Protein AF-A0A1E5V916-F1 (afdb_monomer)

Solvent-accessible surface area (backbone atoms only — not comparable to full-atom values): 6277 Å² total; per-residue (Å²): 130,55,70,68,58,47,47,66,73,62,49,81,87,41,56,75,78,78,46,60,69,70,61,51,52,63,43,66,80,46,54,74,66,59,38,51,52,49,51,50,51,54,50,53,53,49,52,52,51,50,36,64,63,42,90,53,72,90,70,29,67,53,72,66,57,52,49,52,54,50,50,54,52,48,42,52,75,70,33,78,51,50,55,58,54,31,57,76,68,73,50,81,92,71,88,80,72,83,83,75,77,134

Radius of gyration: 16.6 Å; Cα contacts (8 Å, |Δi|>4): 44; chains: 1; bounding box: 35×45×43 Å

Mean predicted aligned error: 10.79 Å

Secondary structure (DSSP, 8-state):
--HHHHHHHH-SS-GGGTS-HHHHHHHHTS-HHHHHHHHHHHHHHHHHHHHHT-SSGGGSPPHHHHHHHHHHHHHHHHTTTHHHHHHHTT----SSSS----

Foldseek 3Di:
DDPLVVCVVQPPLPLVSPDDVVVVVVLVPDDPVLVVLVSVLSVLVVVLVSLCPDPDPVSRDDPVVSVVSVVVSCCSNVPPVVVVVCVVVVHDDDPPPPPDDD

Organism: NCBI:txid888268

pLDDT: mean 77.46, std 18.29, range [40.03, 98.19]

Sequence (102 aa):
LSLHKWVKLHYHGRADAVVDPALVRMVQDQTPEVRRMWDVAIGELLELGILCTQEQASTRPTMMDAADDLDRLKRYIGGDTTATFASSLGFSSTILEDISID

Structure (mmCIF, N/CA/C/O backbone):
data_AF-A0A1E5V916-F1
#
_entry.id   AF-A0A1E5V916-F1
#
loop_
_atom_site.group_PDB
_atom_site.id
_atom_site.type_symbol
_atom_site.label_atom_id
_atom_site.label_alt_id
_atom_site.label_comp_id
_atom_site.label_asym_id
_atom_site.label_entity_id
_atom_site.label_seq_id
_atom_site.pdbx_PDB_ins_code
_atom_site.Cartn_x
_atom_site.Cartn_y
_atom_site.Cartn_z
_atom_site.occupancy
_atom_site.B_iso_or_equiv
_atom_site.auth_seq_id
_atom_site.auth_comp_id
_atom_site.auth_asym_id
_atom_site.auth_atom_id
_atom_site.pdbx_PDB_model_num
ATOM 1 N N . LEU A 1 1 ? -2.533 16.177 -15.033 1.00 75.25 1 LEU A N 1
ATOM 2 C CA . LEU A 1 1 ? -2.001 15.998 -13.660 1.00 75.25 1 LEU A CA 1
ATOM 3 C C . LEU A 1 1 ? -1.314 14.631 -13.620 1.00 75.25 1 LEU A C 1
ATOM 5 O O . LEU A 1 1 ? -1.893 13.718 -14.191 1.00 75.25 1 LEU A O 1
ATOM 9 N N . SER A 1 2 ? -0.105 14.479 -13.060 1.00 86.50 2 SER A N 1
ATOM 10 C CA . SER A 1 2 ? 0.496 13.138 -12.890 1.00 86.50 2 SER A CA 1
ATOM 11 C C . SER A 1 2 ? -0.153 12.412 -11.711 1.00 86.50 2 SER A C 1
ATOM 13 O O . SER A 1 2 ? -0.697 13.079 -10.828 1.00 86.50 2 SER A O 1
ATOM 15 N N . LEU A 1 3 ? -0.072 11.077 -11.676 1.00 84.31 3 LEU A N 1
ATOM 16 C CA . LEU A 1 3 ? -0.589 10.263 -10.568 1.00 84.31 3 LEU A CA 1
ATOM 17 C C . LEU A 1 3 ? -0.081 10.789 -9.218 1.00 84.31 3 LEU A C 1
ATOM 19 O O . LEU A 1 3 ? -0.874 11.138 -8.354 1.00 84.31 3 LEU A O 1
ATOM 23 N N . HIS A 1 4 ? 1.232 10.976 -9.080 1.00 85.50 4 HIS A N 1
ATOM 24 C CA . HIS A 1 4 ? 1.883 11.466 -7.860 1.00 85.50 4 HIS A CA 1
ATOM 25 C C . HIS A 1 4 ? 1.362 12.833 -7.420 1.00 85.50 4 HIS A C 1
ATOM 27 O O . HIS A 1 4 ? 1.166 13.069 -6.231 1.00 85.50 4 HIS A O 1
ATOM 33 N N . LYS A 1 5 ? 1.131 13.747 -8.373 1.00 85.31 5 LYS A N 1
ATOM 34 C CA . LYS A 1 5 ? 0.574 15.075 -8.078 1.00 85.31 5 LYS A CA 1
ATOM 35 C C . LYS A 1 5 ? -0.897 14.992 -7.684 1.00 85.31 5 LYS A C 1
ATOM 37 O O . LYS A 1 5 ? -1.300 15.718 -6.786 1.00 85.31 5 LYS A O 1
ATOM 42 N N . TRP A 1 6 ? -1.676 14.125 -8.333 1.00 86.06 6 TRP A N 1
ATOM 43 C CA . TRP A 1 6 ? -3.074 13.893 -7.972 1.00 86.06 6 TRP A CA 1
ATOM 44 C C . TRP A 1 6 ? -3.166 13.333 -6.554 1.00 86.06 6 TRP A C 1
ATOM 46 O O . TRP A 1 6 ? -3.836 13.924 -5.715 1.00 86.06 6 TRP A O 1
ATOM 56 N N . VAL A 1 7 ? -2.412 12.274 -6.245 1.00 82.69 7 VAL A N 1
ATOM 57 C CA . VAL A 1 7 ? -2.449 11.660 -4.915 1.00 82.69 7 VAL A CA 1
ATOM 58 C C . VAL A 1 7 ? -2.007 12.665 -3.853 1.00 82.69 7 VAL A C 1
ATOM 60 O O . VAL A 1 7 ? -2.748 12.877 -2.911 1.00 82.69 7 VAL A O 1
ATOM 63 N N . LYS A 1 8 ? -0.903 13.401 -4.030 1.00 79.44 8 LYS A N 1
ATOM 64 C CA . LYS A 1 8 ? -0.477 14.421 -3.045 1.00 79.44 8 LYS A CA 1
ATOM 65 C C . LYS A 1 8 ? -1.483 15.560 -2.830 1.00 79.44 8 LYS A C 1
ATOM 67 O O . LYS A 1 8 ? -1.504 16.142 -1.753 1.00 79.44 8 LYS A O 1
ATOM 72 N N . LEU A 1 9 ? -2.267 15.913 -3.850 1.00 81.56 9 LEU A N 1
ATOM 73 C CA . LEU A 1 9 ? -3.251 16.998 -3.775 1.00 81.56 9 LEU A CA 1
ATOM 74 C C . LEU A 1 9 ? -4.586 16.540 -3.168 1.00 81.56 9 LEU A C 1
ATOM 76 O O . LEU A 1 9 ? -5.291 17.333 -2.552 1.00 81.56 9 LEU A O 1
ATOM 80 N N . HIS A 1 10 ? -4.956 15.277 -3.378 1.00 76.19 10 HIS A N 1
ATOM 81 C CA . HIS A 1 10 ? -6.254 14.738 -2.969 1.00 76.19 10 HIS A CA 1
ATOM 82 C C . HIS A 1 10 ? -6.178 13.886 -1.696 1.00 76.19 10 HIS A C 1
ATOM 84 O O . HIS A 1 10 ? -7.151 13.822 -0.941 1.00 76.19 10 HIS A O 1
ATOM 90 N N . TYR A 1 11 ? -5.018 13.296 -1.418 1.00 73.19 11 TYR A N 1
ATOM 91 C CA . TYR A 1 11 ? -4.735 12.513 -0.226 1.00 73.19 11 TYR A CA 1
ATOM 92 C C . TYR A 1 11 ? -4.094 13.393 0.858 1.00 73.19 11 TYR A C 1
ATOM 94 O O . TYR A 1 11 ? -2.877 13.512 0.966 1.00 73.19 11 TYR A O 1
ATOM 102 N N . HIS A 1 12 ? -4.938 14.014 1.683 1.00 71.62 12 HIS A N 1
ATOM 103 C CA . HIS A 1 12 ? -4.545 14.727 2.909 1.00 71.62 12 HIS A CA 1
ATOM 104 C C . HIS A 1 12 ? -4.868 13.892 4.160 1.00 71.62 12 HIS A C 1
ATOM 106 O O . HIS A 1 12 ? -5.497 14.385 5.092 1.00 71.62 12 HIS A O 1
ATOM 112 N N . GLY A 1 13 ? -4.532 12.597 4.144 1.00 67.19 13 GLY A N 1
ATOM 113 C CA . GLY A 1 13 ? -4.962 11.659 5.193 1.00 67.19 13 GLY A CA 1
ATOM 114 C C . GLY A 1 13 ? -6.455 11.315 5.129 1.00 67.19 13 GLY A C 1
ATOM 115 O O . GLY A 1 13 ? -7.039 10.878 6.112 1.00 67.19 13 GLY A O 1
ATOM 116 N N . ARG A 1 14 ? -7.080 11.542 3.969 1.00 71.31 14 ARG A N 1
ATOM 117 C CA . ARG A 1 14 ? -8.478 11.212 3.684 1.00 71.31 14 ARG A CA 1
ATOM 118 C C . ARG A 1 14 ? -8.554 9.933 2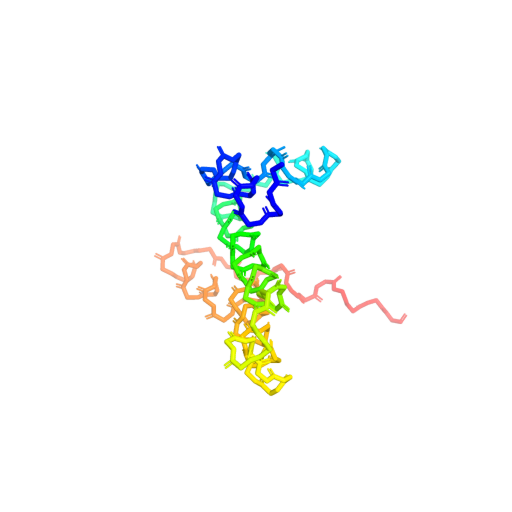.868 1.00 71.31 14 ARG A C 1
ATOM 120 O O . ARG A 1 14 ? -8.635 9.977 1.640 1.00 71.31 14 ARG A O 1
ATOM 127 N N . ALA A 1 15 ? -8.471 8.797 3.554 1.00 68.94 15 ALA A N 1
ATOM 128 C CA . ALA A 1 15 ? -8.625 7.481 2.943 1.00 68.94 15 ALA A CA 1
ATOM 129 C C . ALA A 1 15 ? -9.970 7.339 2.203 1.00 68.94 15 ALA A C 1
ATOM 131 O O . ALA A 1 15 ? -10.038 6.733 1.136 1.00 68.94 15 ALA A O 1
ATOM 132 N N . ASP A 1 16 ? -11.018 7.996 2.698 1.00 71.19 16 ASP A N 1
ATOM 133 C CA . ASP A 1 16 ? -12.355 8.054 2.103 1.00 71.19 16 ASP A CA 1
ATOM 134 C C . ASP A 1 16 ? -12.393 8.650 0.687 1.00 71.19 16 ASP A C 1
ATOM 136 O O . ASP A 1 16 ? -13.308 8.356 -0.078 1.00 71.19 16 ASP A O 1
ATOM 140 N N . ALA A 1 17 ? -11.401 9.463 0.310 1.00 75.38 17 ALA A N 1
ATOM 141 C CA . ALA A 1 17 ? -11.328 10.058 -1.023 1.00 75.38 17 ALA A CA 1
ATOM 142 C C . ALA A 1 17 ? -10.808 9.090 -2.102 1.00 75.38 17 ALA A C 1
ATOM 144 O O . ALA A 1 17 ? -10.929 9.385 -3.292 1.00 75.38 17 ALA A O 1
ATOM 145 N N . VAL A 1 18 ? -10.184 7.978 -1.699 1.00 75.75 18 VAL A N 1
ATOM 146 C CA . VAL A 1 18 ? -9.450 7.068 -2.600 1.00 75.75 18 VAL A CA 1
ATOM 147 C C . VAL A 1 18 ? -9.821 5.595 -2.423 1.00 75.75 18 VAL A C 1
ATOM 149 O O . VAL A 1 18 ? -9.468 4.777 -3.269 1.00 75.75 18 VAL A O 1
ATOM 152 N N . VAL A 1 19 ? -10.539 5.257 -1.353 1.00 80.06 19 VAL A N 1
ATOM 153 C CA . VAL A 1 19 ? -11.000 3.903 -1.042 1.00 80.06 19 VAL A CA 1
ATOM 154 C C . VAL A 1 19 ? -12.461 3.731 -1.443 1.00 80.06 19 VAL A C 1
ATOM 156 O O . VAL A 1 19 ? -13.256 4.669 -1.390 1.00 80.06 19 VAL A O 1
ATOM 159 N N . ASP A 1 20 ? -12.815 2.511 -1.846 1.00 84.56 20 ASP A N 1
ATOM 160 C CA . ASP A 1 20 ? -14.188 2.152 -2.191 1.00 84.56 20 ASP A CA 1
ATOM 161 C C . ASP A 1 20 ? -15.161 2.518 -1.044 1.00 84.56 20 ASP A C 1
ATOM 163 O O . ASP A 1 20 ? -14.928 2.130 0.108 1.00 84.56 20 ASP A O 1
ATOM 167 N N . PRO A 1 21 ? -16.272 3.226 -1.326 1.00 83.06 21 PRO A N 1
ATOM 168 C CA . PRO A 1 21 ? -17.260 3.589 -0.313 1.00 83.06 21 PRO A CA 1
ATOM 169 C C . PRO A 1 21 ? -17.808 2.406 0.500 1.00 83.06 21 PRO A C 1
ATOM 171 O O . PRO A 1 21 ? -18.185 2.589 1.658 1.00 83.06 21 PRO A O 1
ATOM 174 N N . ALA A 1 22 ? -17.867 1.200 -0.071 1.00 84.94 22 ALA A N 1
ATOM 175 C CA . ALA A 1 22 ? -18.271 -0.008 0.641 1.00 84.94 22 ALA A CA 1
ATOM 176 C C . ALA A 1 22 ? -17.270 -0.373 1.748 1.00 84.94 22 ALA A C 1
ATOM 178 O O . ALA A 1 22 ? -17.682 -0.670 2.868 1.00 84.94 22 ALA A O 1
ATOM 179 N N . LEU A 1 23 ? -15.967 -0.265 1.476 1.00 80.00 23 LEU A N 1
ATOM 180 C CA . LEU A 1 23 ? -14.915 -0.500 2.470 1.00 80.00 23 LEU A CA 1
ATOM 181 C C . LEU A 1 23 ? -14.927 0.578 3.559 1.00 80.00 23 LEU A C 1
ATOM 183 O O . LEU A 1 23 ? -14.796 0.262 4.740 1.00 80.00 23 LEU A O 1
ATOM 187 N N . VAL A 1 24 ? -15.167 1.840 3.184 1.00 82.56 24 VAL A N 1
ATOM 188 C CA . VAL A 1 24 ? -15.316 2.938 4.155 1.00 82.56 24 VAL A CA 1
ATOM 189 C C . VAL A 1 24 ? -16.460 2.646 5.130 1.00 82.56 24 VAL A C 1
ATOM 191 O O . VAL A 1 24 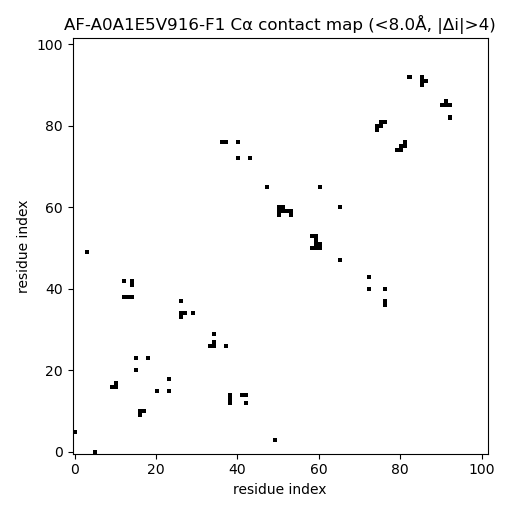? -16.293 2.816 6.336 1.00 82.56 24 VAL A O 1
ATOM 194 N N . ARG A 1 25 ? -17.604 2.153 4.636 1.00 84.31 25 ARG A N 1
ATOM 195 C CA . ARG A 1 25 ? -18.743 1.762 5.486 1.00 84.31 25 ARG A CA 1
ATOM 196 C C . ARG A 1 25 ? -18.397 0.615 6.432 1.00 84.31 25 ARG A C 1
ATOM 198 O O . ARG A 1 25 ? -18.722 0.702 7.607 1.00 84.31 25 ARG A O 1
ATOM 205 N N . MET A 1 26 ? -17.678 -0.407 5.964 1.00 79.94 26 MET A N 1
ATOM 206 C CA . MET A 1 26 ? -17.257 -1.524 6.823 1.00 79.94 26 MET A CA 1
ATOM 207 C C . MET A 1 26 ? -16.390 -1.071 8.007 1.00 79.94 26 MET A C 1
ATOM 209 O O . MET A 1 26 ? -16.480 -1.643 9.090 1.00 79.94 26 MET A O 1
ATOM 213 N N . VAL A 1 27 ? -15.565 -0.035 7.821 1.00 78.06 27 VAL A N 1
ATOM 214 C CA . VAL A 1 27 ? -14.705 0.529 8.877 1.00 78.06 27 VAL A CA 1
ATOM 215 C C . VAL A 1 27 ? -15.457 1.536 9.766 1.00 78.06 27 VAL A C 1
ATOM 217 O O . VAL A 1 27 ? -15.076 1.764 10.918 1.00 78.06 27 VAL A O 1
ATOM 220 N N . GLN A 1 28 ? -16.547 2.141 9.281 1.00 80.12 28 GLN A N 1
ATOM 221 C CA . GLN A 1 28 ? -17.387 3.031 10.095 1.00 80.12 28 GLN A CA 1
ATOM 222 C C . GLN A 1 28 ? -18.031 2.307 11.282 1.00 80.12 28 GLN A C 1
ATOM 224 O O . GLN A 1 28 ? -18.158 2.913 12.345 1.00 80.12 28 GLN A O 1
ATOM 229 N N . ASP A 1 29 ? -18.334 1.020 11.139 1.00 81.31 29 ASP A N 1
ATOM 230 C CA . ASP A 1 29 ? -18.929 0.206 12.206 1.00 81.31 29 ASP A CA 1
ATOM 231 C C . ASP A 1 29 ? -17.891 -0.328 13.218 1.00 81.31 29 ASP A C 1
ATOM 233 O O . ASP A 1 29 ? -18.250 -0.962 14.208 1.00 81.31 29 ASP A O 1
ATOM 237 N N . GLN A 1 30 ? -16.597 -0.064 12.996 1.00 84.06 30 GLN A N 1
ATOM 238 C CA . GLN A 1 30 ? -15.497 -0.504 13.861 1.00 84.06 30 GLN A CA 1
ATOM 239 C C . GLN A 1 30 ? -15.145 0.522 14.947 1.00 84.06 30 GLN A C 1
ATOM 241 O O . GLN A 1 30 ? -15.538 1.694 14.891 1.00 84.06 30 GLN A O 1
ATOM 246 N N . THR A 1 31 ? -14.340 0.093 15.927 1.00 86.12 31 THR A N 1
ATOM 247 C CA . THR A 1 31 ? -13.843 0.987 16.980 1.00 86.12 31 THR A CA 1
ATOM 248 C C . THR A 1 31 ? -12.927 2.084 16.408 1.00 86.12 31 THR A C 1
ATOM 250 O O . THR A 1 31 ? -12.308 1.899 15.350 1.00 86.12 31 THR A O 1
ATOM 253 N N . PRO A 1 32 ? -12.798 3.242 17.086 1.00 85.00 32 PRO A N 1
ATOM 254 C CA . PRO A 1 32 ? -11.912 4.324 16.650 1.00 85.00 32 PRO A CA 1
ATOM 255 C C . PRO A 1 32 ? -10.454 3.891 16.445 1.00 85.00 32 PRO A C 1
ATOM 257 O O . PRO A 1 32 ? -9.769 4.426 15.574 1.00 85.00 32 PRO A O 1
ATOM 260 N N . GLU A 1 33 ? -9.975 2.925 17.226 1.00 83.12 33 GLU A N 1
ATOM 261 C CA . GLU A 1 33 ? -8.621 2.374 17.149 1.00 83.12 33 GLU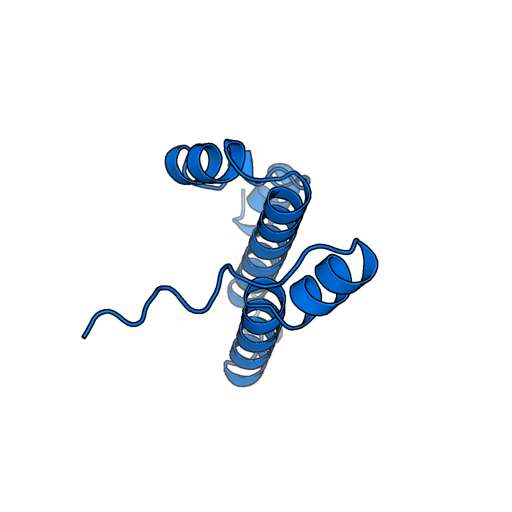 A CA 1
ATOM 262 C C . GLU A 1 33 ? -8.431 1.574 15.861 1.00 83.12 33 GLU A C 1
ATOM 264 O O . GLU A 1 33 ? -7.472 1.810 15.128 1.00 83.12 33 GLU A O 1
ATOM 269 N N . VAL A 1 34 ? -9.380 0.686 15.548 1.00 82.94 34 VAL A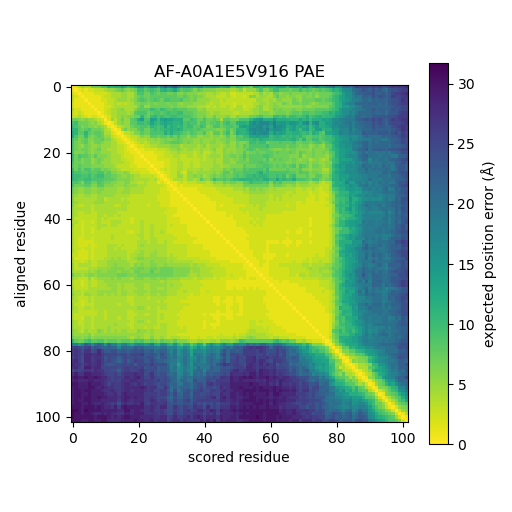 N 1
ATOM 270 C CA . VAL A 1 34 ? -9.374 -0.099 14.307 1.00 82.94 34 VAL A CA 1
ATOM 271 C C . VAL A 1 34 ? -9.468 0.826 13.097 1.00 82.94 34 VAL A C 1
ATOM 273 O O . VAL A 1 34 ? -8.733 0.648 12.129 1.00 82.94 34 VAL A O 1
ATOM 276 N N . ARG A 1 35 ? -10.301 1.871 13.161 1.00 83.56 35 ARG A N 1
ATOM 277 C CA . ARG A 1 35 ? -10.391 2.878 12.094 1.00 83.56 35 ARG A CA 1
ATOM 278 C C . ARG A 1 35 ? -9.060 3.588 11.849 1.00 83.56 35 ARG A C 1
ATOM 280 O O . ARG A 1 35 ? -8.615 3.643 10.709 1.00 83.56 35 ARG A O 1
ATOM 287 N N . ARG A 1 36 ? -8.392 4.058 12.909 1.00 83.94 36 ARG A N 1
ATOM 288 C CA . ARG A 1 36 ? -7.061 4.683 12.795 1.00 83.94 36 ARG A CA 1
ATOM 289 C C . ARG A 1 36 ? -6.020 3.723 12.226 1.00 83.94 36 ARG A C 1
ATOM 291 O O . ARG A 1 36 ? -5.188 4.144 11.432 1.00 83.94 36 ARG A O 1
ATOM 298 N N . MET A 1 37 ? -6.066 2.451 12.619 1.00 86.06 37 MET A N 1
ATOM 299 C CA . MET A 1 37 ? -5.167 1.423 12.092 1.00 86.06 37 MET A CA 1
ATOM 300 C C . MET A 1 37 ? -5.341 1.256 10.576 1.00 86.06 37 MET A C 1
ATOM 302 O O . MET A 1 37 ? -4.349 1.213 9.850 1.00 86.06 37 MET A O 1
ATOM 306 N N . TRP A 1 38 ? -6.587 1.229 10.089 1.00 85.06 38 TRP A N 1
ATOM 307 C CA . TRP A 1 38 ? -6.877 1.186 8.655 1.00 85.06 38 TRP A CA 1
ATOM 308 C C . TRP A 1 38 ? -6.446 2.459 7.924 1.00 85.06 38 TRP A C 1
ATOM 310 O O . TRP A 1 38 ? -5.848 2.348 6.857 1.00 85.06 38 TRP A O 1
ATOM 320 N N . ASP A 1 39 ? -6.674 3.646 8.494 1.00 84.75 39 ASP A N 1
ATOM 321 C CA . ASP A 1 39 ? -6.225 4.916 7.900 1.00 84.75 39 ASP A CA 1
ATOM 322 C C . ASP A 1 39 ? -4.698 4.942 7.710 1.00 84.75 39 ASP A C 1
ATOM 324 O O . ASP A 1 39 ? -4.207 5.333 6.648 1.00 84.75 39 ASP A O 1
ATOM 328 N N . VAL A 1 40 ? -3.944 4.469 8.711 1.00 86.88 40 VAL A N 1
ATOM 329 C CA . VAL A 1 40 ? -2.484 4.308 8.616 1.00 86.88 40 VAL A CA 1
ATOM 330 C C . VAL A 1 40 ? -2.131 3.312 7.515 1.00 86.88 40 VAL A C 1
ATOM 332 O O . VAL A 1 40 ? -1.344 3.639 6.633 1.00 86.88 40 VAL A O 1
ATOM 335 N N . ALA A 1 41 ? -2.750 2.129 7.508 1.00 88.69 41 ALA A N 1
ATOM 336 C CA . ALA A 1 41 ? -2.446 1.098 6.520 1.00 88.69 41 ALA A CA 1
ATOM 337 C C . ALA A 1 41 ? -2.703 1.542 5.074 1.00 88.69 41 ALA A C 1
ATOM 339 O O . ALA A 1 41 ? -1.906 1.257 4.181 1.00 88.69 41 ALA A O 1
ATOM 340 N N . ILE A 1 42 ? -3.795 2.268 4.840 1.00 87.12 42 ILE A N 1
ATOM 341 C CA . ILE A 1 42 ? -4.125 2.832 3.530 1.00 87.12 42 ILE A CA 1
ATOM 342 C C . ILE A 1 42 ? -3.074 3.871 3.118 1.00 87.12 42 ILE A C 1
ATOM 344 O O . ILE A 1 42 ? -2.652 3.881 1.962 1.00 87.12 42 ILE A O 1
ATOM 348 N N . GLY A 1 43 ? -2.608 4.702 4.054 1.00 86.88 43 GLY A N 1
ATOM 349 C CA . GLY A 1 43 ? -1.526 5.656 3.810 1.00 86.88 43 GLY A CA 1
ATOM 350 C C . GLY A 1 43 ? -0.218 4.995 3.399 1.00 86.88 43 GLY A C 1
ATOM 351 O O . GLY A 1 43 ? 0.344 5.370 2.372 1.00 86.88 43 GLY A O 1
ATOM 352 N N . GLU A 1 44 ? 0.214 3.981 4.144 1.00 90.94 44 GLU A N 1
ATOM 353 C CA . GLU A 1 44 ? 1.445 3.233 3.860 1.00 90.94 44 GLU A CA 1
ATOM 354 C C . GLU A 1 44 ? 1.378 2.542 2.484 1.00 90.94 44 GLU A C 1
ATOM 356 O O . GLU A 1 44 ? 2.314 2.630 1.688 1.00 90.94 44 GLU A O 1
ATOM 361 N N . LEU A 1 45 ? 0.239 1.926 2.135 1.00 91.56 45 LEU A N 1
ATOM 362 C CA . LEU A 1 45 ? 0.045 1.308 0.815 1.00 91.56 45 LEU A CA 1
ATOM 363 C C . LEU A 1 45 ? 0.076 2.328 -0.329 1.00 91.56 45 LEU A C 1
ATOM 365 O O . LEU A 1 45 ? 0.621 2.045 -1.400 1.00 91.56 45 LEU A O 1
ATOM 369 N N . LEU A 1 46 ? -0.506 3.512 -0.127 1.00 88.94 46 LEU A N 1
ATOM 370 C CA . LEU A 1 46 ? -0.471 4.583 -1.121 1.00 88.94 46 LEU A CA 1
ATOM 371 C C . LEU A 1 46 ? 0.946 5.123 -1.307 1.00 88.94 46 LEU A C 1
ATOM 373 O O . LEU A 1 46 ? 1.366 5.336 -2.445 1.00 88.94 46 LEU A O 1
ATOM 377 N N . GLU A 1 47 ? 1.688 5.324 -0.221 1.00 90.00 47 GLU A N 1
ATOM 378 C CA . GLU A 1 47 ? 3.071 5.790 -0.275 1.00 90.00 47 GLU A CA 1
ATOM 379 C C . GLU A 1 47 ? 3.976 4.779 -0.991 1.00 90.00 47 GLU A C 1
ATOM 381 O O . GLU A 1 47 ? 4.683 5.153 -1.934 1.00 90.00 47 GLU A O 1
ATOM 386 N N . LEU A 1 48 ? 3.8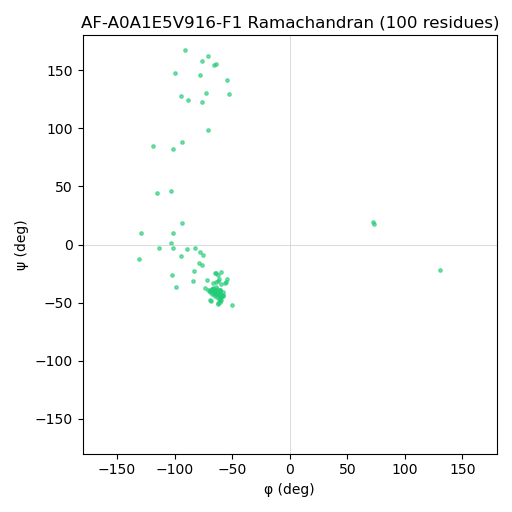55 3.488 -0.668 1.00 94.25 48 LEU A N 1
ATOM 387 C CA . LEU A 1 48 ? 4.556 2.421 -1.384 1.00 94.25 48 LEU A CA 1
ATOM 388 C C . LEU A 1 48 ? 4.172 2.385 -2.874 1.00 94.25 48 LEU A C 1
ATOM 390 O O . LEU A 1 48 ? 5.041 2.314 -3.744 1.00 94.25 48 LEU A O 1
ATOM 394 N N . GLY A 1 49 ? 2.883 2.513 -3.207 1.00 92.81 49 GLY A N 1
ATOM 395 C CA . GLY A 1 49 ? 2.418 2.588 -4.597 1.00 92.81 49 GLY A CA 1
ATOM 396 C C . GLY A 1 49 ? 2.999 3.781 -5.372 1.00 92.81 49 GLY A C 1
ATOM 397 O O . GLY A 1 49 ? 3.379 3.653 -6.541 1.00 92.81 49 GLY A O 1
ATOM 398 N N . ILE A 1 50 ? 3.131 4.942 -4.724 1.00 91.25 50 ILE A N 1
ATOM 399 C CA . ILE A 1 50 ? 3.782 6.137 -5.286 1.00 91.25 50 ILE A CA 1
ATOM 400 C C . ILE A 1 50 ? 5.269 5.872 -5.559 1.00 91.25 50 ILE A C 1
ATOM 402 O O . ILE A 1 50 ? 5.778 6.287 -6.607 1.00 91.25 50 ILE A O 1
ATOM 406 N N . LEU A 1 51 ? 5.974 5.191 -4.651 1.00 92.94 51 LEU A N 1
ATOM 407 C CA . LEU A 1 51 ? 7.379 4.808 -4.833 1.00 92.94 51 LEU A CA 1
ATOM 408 C C . LEU A 1 51 ? 7.546 3.816 -5.996 1.00 92.94 51 LEU A C 1
ATOM 410 O O . LEU A 1 51 ? 8.391 4.018 -6.868 1.00 92.94 51 LEU A O 1
ATOM 414 N N . CYS A 1 52 ? 6.679 2.809 -6.088 1.00 95.81 52 CYS A N 1
ATOM 415 C CA . CYS A 1 52 ? 6.678 1.823 -7.175 1.00 95.81 52 CYS A CA 1
ATOM 416 C C . CYS A 1 52 ? 6.416 2.435 -8.561 1.00 95.81 52 CYS A C 1
ATOM 418 O O . CYS A 1 52 ? 6.857 1.897 -9.577 1.00 95.81 52 CYS A O 1
ATOM 420 N N . THR A 1 53 ? 5.716 3.569 -8.621 1.00 94.12 53 THR A N 1
ATOM 421 C CA . THR A 1 53 ? 5.305 4.221 -9.876 1.00 94.12 53 THR A CA 1
ATOM 422 C C . THR A 1 53 ? 6.168 5.422 -10.268 1.00 94.12 53 THR A C 1
ATOM 424 O O . THR A 1 53 ? 5.814 6.142 -11.201 1.00 94.12 53 THR A O 1
ATOM 427 N N . GLN A 1 54 ? 7.301 5.662 -9.597 1.00 92.62 54 GLN A N 1
ATOM 428 C CA . GLN A 1 54 ? 8.208 6.766 -9.941 1.00 92.62 54 GLN A CA 1
ATOM 429 C C . GLN A 1 54 ? 8.630 6.732 -11.416 1.00 92.62 54 GLN A C 1
ATOM 431 O O . GLN A 1 54 ? 8.899 5.669 -11.975 1.00 92.62 54 GLN A O 1
ATOM 436 N N . GLU A 1 55 ? 8.729 7.897 -12.061 1.00 91.12 55 GLU A N 1
ATOM 437 C CA . GLU A 1 55 ? 9.134 7.975 -13.473 1.00 91.12 55 GLU A CA 1
ATOM 438 C C . GLU A 1 55 ? 10.543 7.403 -13.675 1.00 91.12 55 GLU A C 1
ATOM 440 O O . GLU A 1 55 ? 10.765 6.577 -14.562 1.00 91.12 55 GLU A O 1
ATOM 445 N N . GLN A 1 56 ? 11.470 7.767 -12.787 1.00 93.94 56 GLN A N 1
ATOM 446 C CA . GLN A 1 56 ? 12.832 7.256 -12.794 1.00 93.94 56 GLN A CA 1
ATOM 447 C C . GLN A 1 56 ? 12.875 5.830 -12.227 1.00 93.94 56 GLN A C 1
ATOM 449 O O . GLN A 1 56 ? 12.507 5.588 -11.082 1.00 93.94 56 GLN A O 1
ATOM 454 N N . ALA A 1 57 ? 13.377 4.871 -13.009 1.00 94.88 57 ALA A N 1
ATOM 455 C CA . ALA A 1 57 ? 13.429 3.470 -12.583 1.00 94.88 57 ALA A CA 1
ATOM 456 C C . ALA A 1 57 ? 14.336 3.236 -11.360 1.00 94.88 57 ALA A C 1
ATOM 458 O O . ALA A 1 57 ? 14.045 2.373 -10.543 1.00 94.88 57 ALA A O 1
ATOM 459 N N . SER A 1 58 ? 15.407 4.021 -11.211 1.00 96.44 58 SER A N 1
ATOM 460 C C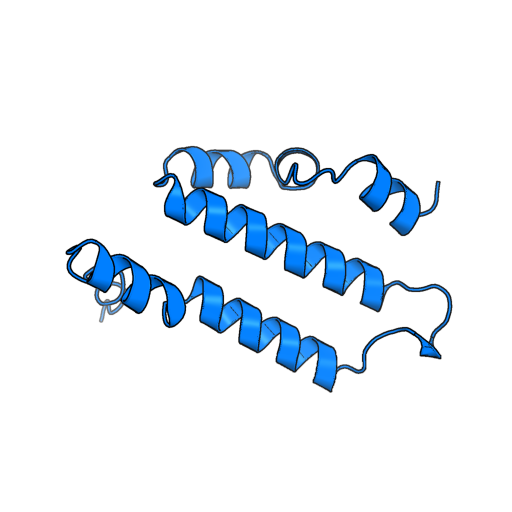A . SER A 1 58 ? 16.380 3.883 -10.118 1.00 96.44 58 SER A CA 1
ATOM 461 C C . SER A 1 58 ? 15.889 4.404 -8.765 1.00 96.44 58 SER A C 1
ATOM 463 O O . SER A 1 58 ? 16.585 4.224 -7.775 1.00 96.44 58 SER A O 1
ATOM 465 N N . THR A 1 59 ? 14.741 5.085 -8.714 1.00 94.81 59 THR A N 1
ATOM 466 C CA . THR A 1 59 ? 14.125 5.549 -7.458 1.00 94.81 59 THR A CA 1
ATOM 467 C C . THR A 1 59 ? 12.967 4.661 -7.011 1.00 94.81 59 THR A C 1
ATOM 469 O O . THR A 1 59 ? 12.377 4.915 -5.963 1.00 94.81 59 THR A O 1
ATOM 472 N N . ARG A 1 60 ? 12.621 3.639 -7.803 1.00 97.31 60 ARG A N 1
ATOM 473 C CA . ARG A 1 60 ? 11.635 2.627 -7.425 1.00 97.31 60 ARG A CA 1
ATOM 474 C C . ARG A 1 60 ? 12.281 1.632 -6.455 1.00 97.31 60 ARG A C 1
ATOM 476 O O . ARG A 1 60 ? 13.466 1.335 -6.623 1.00 97.31 60 ARG A O 1
ATOM 483 N N . PRO A 1 61 ? 11.527 1.098 -5.482 1.00 97.50 61 PRO A N 1
ATOM 484 C CA . PRO A 1 61 ? 12.030 0.064 -4.590 1.00 97.50 61 PRO A CA 1
ATOM 485 C C . PRO A 1 61 ? 12.321 -1.218 -5.371 1.00 97.50 61 PRO A C 1
ATOM 487 O O . PRO A 1 61 ? 11.716 -1.487 -6.417 1.00 97.50 61 PRO A O 1
ATOM 490 N N . THR A 1 62 ? 13.231 -2.038 -4.850 1.00 98.00 62 THR A N 1
ATOM 491 C CA . THR A 1 62 ? 13.338 -3.415 -5.328 1.00 98.00 62 THR A CA 1
ATOM 492 C C . THR A 1 62 ? 12.121 -4.213 -4.859 1.00 98.00 62 THR A C 1
ATOM 494 O O . THR A 1 62 ? 11.419 -3.828 -3.924 1.00 98.00 62 THR A O 1
ATOM 497 N N . MET A 1 63 ? 11.862 -5.364 -5.483 1.00 97.88 63 MET A N 1
ATOM 498 C CA . MET A 1 63 ? 10.792 -6.243 -5.002 1.00 97.88 63 MET A CA 1
ATOM 499 C C . MET A 1 63 ? 11.088 -6.799 -3.599 1.00 97.88 63 MET A C 1
ATOM 501 O O . MET A 1 63 ? 10.163 -7.138 -2.876 1.00 97.88 63 MET A O 1
ATOM 505 N N . MET A 1 64 ? 12.357 -6.879 -3.189 1.00 98.19 64 MET A N 1
ATOM 506 C CA . MET A 1 64 ? 12.679 -7.275 -1.817 1.00 98.19 64 MET A CA 1
ATOM 507 C C . MET A 1 64 ? 12.239 -6.187 -0.832 1.00 98.19 64 MET A C 1
ATOM 509 O O . MET A 1 64 ? 11.487 -6.484 0.087 1.00 98.19 64 MET A O 1
ATOM 513 N N . ASP A 1 65 ? 12.593 -4.927 -1.105 1.00 97.50 65 ASP A N 1
ATOM 514 C CA . ASP A 1 65 ? 12.212 -3.790 -0.253 1.00 97.50 65 ASP A CA 1
ATOM 515 C C . ASP A 1 65 ? 10.684 -3.658 -0.150 1.00 97.50 65 ASP A C 1
ATOM 517 O O . ASP A 1 65 ? 10.131 -3.525 0.937 1.00 97.50 65 ASP A O 1
ATOM 521 N N . ALA A 1 66 ? 9.975 -3.769 -1.280 1.00 97.62 66 ALA A N 1
ATOM 522 C CA . ALA A 1 66 ? 8.517 -3.685 -1.283 1.00 97.62 66 ALA A CA 1
ATOM 523 C C . ALA A 1 66 ? 7.849 -4.870 -0.558 1.00 97.62 66 ALA A C 1
ATOM 525 O O . ALA A 1 66 ? 6.794 -4.695 0.048 1.00 97.62 66 ALA A O 1
ATOM 526 N N . ALA A 1 67 ? 8.434 -6.073 -0.606 1.00 97.44 67 ALA A N 1
ATOM 527 C CA . ALA A 1 67 ? 7.928 -7.219 0.149 1.00 97.44 67 ALA A CA 1
ATOM 528 C C . ALA A 1 67 ? 8.141 -7.042 1.658 1.00 97.44 67 ALA A C 1
ATOM 530 O O . ALA A 1 67 ? 7.230 -7.342 2.429 1.00 97.44 67 ALA A O 1
ATOM 531 N N . ASP A 1 68 ? 9.300 -6.524 2.064 1.00 96.69 68 ASP A N 1
ATOM 532 C CA . ASP A 1 68 ? 9.614 -6.249 3.467 1.00 96.69 68 ASP A CA 1
ATOM 533 C C . ASP A 1 68 ? 8.686 -5.166 4.048 1.00 96.69 68 ASP A C 1
ATOM 535 O O . ASP A 1 68 ? 8.146 -5.340 5.146 1.00 96.69 68 ASP A O 1
ATOM 539 N N . ASP A 1 69 ? 8.413 -4.095 3.293 1.00 96.12 69 ASP A N 1
ATOM 540 C CA . ASP A 1 69 ? 7.456 -3.050 3.687 1.00 96.12 69 ASP A CA 1
ATOM 541 C C . ASP A 1 69 ? 6.035 -3.616 3.854 1.00 96.12 69 ASP A C 1
ATOM 543 O O . ASP A 1 69 ? 5.349 -3.335 4.845 1.00 96.12 69 ASP A O 1
ATOM 547 N N . LEU A 1 70 ? 5.598 -4.473 2.924 1.00 96.06 70 LEU A N 1
ATOM 548 C CA . LEU A 1 70 ? 4.300 -5.147 3.006 1.00 96.06 70 LEU A CA 1
ATOM 549 C C . LEU A 1 70 ? 4.223 -6.134 4.178 1.00 96.06 70 LEU A C 1
ATOM 551 O O . LEU A 1 70 ? 3.178 -6.215 4.824 1.00 96.06 70 LEU A O 1
ATOM 555 N N . ASP A 1 71 ? 5.296 -6.870 4.485 1.00 94.88 71 ASP A N 1
ATOM 556 C CA . ASP A 1 71 ? 5.336 -7.780 5.636 1.00 94.88 71 ASP A CA 1
ATOM 557 C C . ASP A 1 71 ? 5.258 -7.007 6.957 1.00 94.88 71 ASP A C 1
ATOM 559 O O . ASP A 1 71 ? 4.481 -7.361 7.849 1.00 94.88 71 ASP A O 1
ATOM 563 N N . ARG A 1 72 ? 5.982 -5.888 7.066 1.00 93.94 72 ARG A N 1
ATOM 564 C CA . ARG A 1 72 ? 5.898 -4.996 8.227 1.00 93.94 72 ARG A CA 1
ATOM 565 C C . ARG A 1 72 ? 4.483 -4.454 8.413 1.00 93.94 72 ARG A C 1
ATOM 567 O O . ARG A 1 72 ? 3.968 -4.467 9.535 1.00 93.94 72 ARG A O 1
ATOM 574 N N . LEU A 1 73 ? 3.836 -4.026 7.329 1.00 93.44 73 LEU A N 1
ATOM 575 C CA . LEU A 1 73 ? 2.460 -3.543 7.385 1.00 93.44 73 LEU A CA 1
ATOM 576 C C . LEU A 1 73 ? 1.473 -4.660 7.756 1.00 93.44 73 LEU A C 1
ATOM 578 O O . LEU A 1 73 ? 0.582 -4.457 8.581 1.00 93.44 73 LEU A O 1
ATOM 582 N N . LYS A 1 74 ? 1.659 -5.864 7.207 1.00 92.25 74 LYS A N 1
ATOM 583 C CA . LYS A 1 74 ? 0.856 -7.045 7.544 1.00 92.25 74 LYS A CA 1
ATOM 584 C C . LYS A 1 74 ? 0.925 -7.361 9.039 1.00 92.25 74 LYS A C 1
ATOM 586 O O . LYS A 1 74 ? -0.116 -7.609 9.641 1.00 92.25 74 LYS A O 1
ATOM 591 N N . ARG A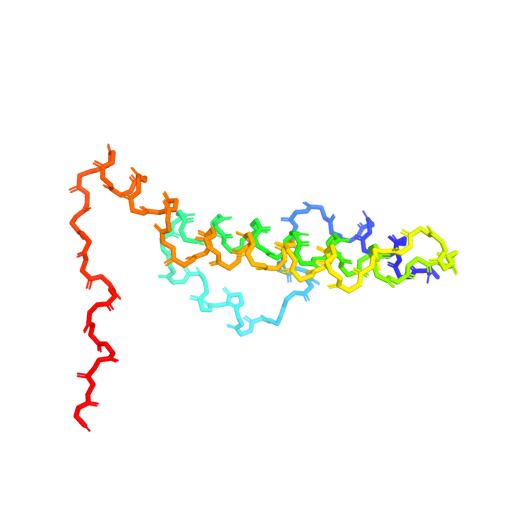 1 75 ? 2.114 -7.323 9.651 1.00 89.94 75 ARG A N 1
ATOM 592 C CA . ARG A 1 75 ? 2.285 -7.549 11.101 1.00 89.94 75 ARG A CA 1
ATOM 593 C C . ARG A 1 75 ? 1.643 -6.451 11.947 1.00 89.94 75 ARG A C 1
ATOM 595 O O . ARG A 1 75 ? 1.056 -6.746 12.986 1.00 89.94 75 ARG A O 1
ATOM 602 N N . TYR A 1 76 ? 1.716 -5.198 11.493 1.00 87.62 76 TYR A N 1
ATOM 603 C CA . TYR A 1 76 ? 1.053 -4.071 12.153 1.00 87.62 76 TYR A CA 1
ATOM 604 C C . TYR A 1 76 ? -0.471 -4.261 12.214 1.00 87.62 76 TYR A C 1
ATOM 606 O O . TYR A 1 76 ? -1.055 -4.131 13.288 1.00 87.62 76 TYR A O 1
ATOM 614 N N . ILE A 1 77 ? -1.094 -4.636 11.089 1.00 87.19 77 ILE A N 1
ATOM 615 C CA . ILE A 1 77 ? -2.541 -4.906 11.004 1.00 87.19 77 ILE A CA 1
ATOM 616 C C . ILE A 1 77 ? -2.911 -6.188 11.768 1.00 87.19 77 ILE A C 1
ATOM 618 O O . ILE A 1 77 ? -3.953 -6.254 12.416 1.00 87.19 77 ILE A O 1
ATOM 622 N N . GLY A 1 78 ? -2.063 -7.215 11.675 1.00 81.38 78 GLY A N 1
ATOM 623 C CA . GLY A 1 78 ? -2.354 -8.583 12.097 1.00 81.38 78 GLY A CA 1
ATOM 624 C C . GLY A 1 78 ? -2.282 -8.875 13.594 1.00 81.38 78 GLY A C 1
ATOM 625 O O . GLY A 1 78 ? -2.647 -9.982 13.973 1.00 81.38 78 GLY A O 1
ATOM 626 N N . GLY A 1 79 ? -1.848 -7.946 14.451 1.00 65.00 79 GLY A N 1
ATOM 627 C CA . GLY A 1 79 ? -1.934 -8.182 15.899 1.00 65.00 79 GLY A CA 1
ATOM 628 C C . GLY A 1 79 ? -0.685 -7.937 16.725 1.00 65.00 79 GLY A C 1
ATOM 629 O O . GLY A 1 79 ? -0.825 -7.689 17.918 1.00 65.00 79 GLY A O 1
ATOM 630 N N . ASP A 1 80 ? 0.523 -7.948 16.155 1.00 54.50 80 ASP A N 1
ATOM 631 C CA . ASP A 1 80 ? 1.743 -7.859 16.983 1.00 54.50 80 ASP A CA 1
ATOM 632 C C . ASP A 1 80 ? 1.832 -6.508 17.728 1.00 54.50 80 ASP A C 1
ATOM 634 O O . ASP A 1 80 ? 2.415 -6.395 18.808 1.00 54.50 80 ASP A O 1
ATOM 638 N N . THR A 1 81 ? 1.173 -5.474 17.194 1.00 51.34 81 THR A N 1
ATOM 639 C CA . THR A 1 81 ? 1.085 -4.137 17.809 1.00 51.34 81 THR A CA 1
ATOM 640 C C . THR A 1 81 ? -0.239 -3.923 18.563 1.00 51.34 81 THR A C 1
ATOM 642 O O . THR A 1 81 ? -0.251 -3.328 19.642 1.00 51.34 81 THR A O 1
ATOM 645 N N . THR A 1 82 ? -1.357 -4.453 18.060 1.00 48.47 82 THR A N 1
ATOM 646 C CA . THR A 1 82 ? -2.689 -4.360 18.687 1.00 48.47 82 THR A CA 1
ATOM 647 C C . THR A 1 82 ? -2.824 -5.225 19.938 1.00 48.47 82 THR A C 1
ATOM 649 O O . THR A 1 82 ? -3.497 -4.795 20.867 1.00 48.47 82 THR A O 1
ATOM 652 N N . ALA A 1 83 ? -2.133 -6.363 20.048 1.00 47.03 83 ALA A N 1
ATOM 653 C CA . ALA A 1 83 ? -2.067 -7.146 21.286 1.00 47.03 83 ALA A CA 1
ATOM 654 C C . ALA A 1 83 ? -1.385 -6.359 22.418 1.00 47.03 83 ALA A C 1
ATOM 656 O O . ALA A 1 83 ? -1.845 -6.389 23.559 1.00 47.03 83 ALA A O 1
ATOM 657 N N . THR A 1 84 ? -0.344 -5.582 22.102 1.00 47.97 84 THR A N 1
ATOM 658 C CA . THR A 1 84 ? 0.350 -4.710 23.066 1.00 47.97 84 THR A CA 1
ATOM 659 C C . THR A 1 84 ? -0.530 -3.528 23.502 1.00 47.97 84 THR A C 1
ATOM 661 O O . THR A 1 84 ? -0.576 -3.197 24.687 1.00 47.97 84 THR A O 1
ATOM 664 N N . PHE A 1 85 ? -1.283 -2.921 22.576 1.00 49.00 85 PHE A N 1
ATOM 665 C CA . PHE A 1 85 ? -2.233 -1.838 22.884 1.00 49.00 85 PHE A CA 1
ATOM 666 C C . PHE A 1 85 ? -3.512 -2.319 23.597 1.00 49.00 85 PHE A C 1
ATOM 668 O O . PHE A 1 85 ? -4.004 -1.646 24.497 1.00 49.00 85 PHE A O 1
ATOM 675 N N . ALA A 1 86 ? -4.046 -3.491 23.250 1.00 48.66 86 ALA A N 1
ATOM 676 C CA . ALA A 1 86 ? -5.178 -4.100 23.948 1.00 48.66 86 ALA A CA 1
ATOM 677 C C . ALA A 1 86 ? -4.786 -4.535 25.370 1.00 48.66 86 ALA A C 1
ATOM 679 O O . ALA A 1 86 ? -5.545 -4.309 26.312 1.00 48.66 86 ALA A O 1
ATOM 680 N N . SER A 1 87 ? -3.561 -5.052 25.546 1.00 47.09 87 SER A N 1
ATOM 681 C CA . SER A 1 87 ? -3.002 -5.390 26.863 1.00 47.09 87 SER A CA 1
ATOM 682 C C . SER A 1 87 ? -2.816 -4.161 27.756 1.00 47.09 87 SER A C 1
ATOM 684 O O . SER A 1 87 ? -3.055 -4.246 28.959 1.00 47.09 87 SER A O 1
ATOM 686 N N . SER A 1 88 ? -2.437 -3.004 27.197 1.00 45.44 88 SER A N 1
ATOM 687 C CA . SER A 1 88 ? -2.297 -1.758 27.968 1.00 45.44 88 SER A CA 1
ATOM 688 C C . SER A 1 88 ? -3.636 -1.096 28.320 1.00 45.44 88 SER A C 1
ATOM 690 O O . SER A 1 88 ? -3.690 -0.295 29.252 1.00 45.44 88 SER A O 1
ATOM 692 N N . LEU A 1 89 ? -4.719 -1.467 27.627 1.00 52.47 89 LEU A N 1
ATOM 693 C CA . LEU A 1 89 ? -6.092 -1.012 27.882 1.00 52.47 89 LEU A CA 1
ATOM 694 C C . LEU A 1 89 ? -6.963 -2.052 28.616 1.00 52.47 89 LEU A C 1
ATOM 696 O O . LEU A 1 89 ? -8.133 -1.785 28.878 1.00 52.47 89 LEU A O 1
ATOM 700 N N . GLY A 1 90 ? -6.411 -3.217 28.975 1.00 42.66 90 GLY A N 1
ATOM 701 C CA . GLY A 1 90 ? -7.121 -4.262 29.721 1.00 42.66 90 GLY A CA 1
ATOM 702 C C . GLY A 1 90 ? -8.173 -5.035 28.915 1.00 42.66 90 GLY A C 1
ATOM 703 O O . GLY A 1 90 ? -9.025 -5.692 29.513 1.00 42.66 90 GLY A O 1
ATOM 704 N N . PHE A 1 91 ? -8.133 -4.984 27.581 1.00 48.50 91 PHE A N 1
ATOM 705 C CA . PHE A 1 91 ? -9.036 -5.760 26.730 1.00 48.50 91 PHE A CA 1
ATOM 706 C C . PHE A 1 91 ? -8.444 -7.142 26.431 1.00 48.50 91 PHE A C 1
ATOM 708 O O . PHE A 1 91 ? -7.321 -7.268 25.945 1.00 48.50 91 PHE A O 1
ATOM 715 N N . SER A 1 92 ? -9.210 -8.188 26.751 1.00 42.44 92 SER A N 1
ATOM 716 C CA . SER A 1 92 ? -8.826 -9.586 26.544 1.00 42.44 92 SER A CA 1
ATOM 717 C C . SER A 1 92 ? -8.874 -9.955 25.056 1.00 42.44 92 SER A C 1
ATOM 719 O O . SER A 1 92 ? -9.851 -9.674 24.364 1.00 42.44 92 SER A O 1
ATOM 721 N N . SER A 1 93 ? -7.791 -10.563 24.572 1.00 44.06 93 SER A N 1
ATOM 722 C CA . SER A 1 93 ? -7.589 -11.010 23.192 1.00 44.06 93 SER A CA 1
ATOM 723 C C . SER A 1 93 ? -8.474 -12.217 22.865 1.00 44.06 93 SER A C 1
ATOM 725 O O . SER A 1 93 ? -8.096 -13.341 23.176 1.00 44.06 93 SER A O 1
ATOM 727 N N . THR A 1 94 ? -9.625 -12.012 22.218 1.00 42.25 94 THR A N 1
ATOM 728 C CA . THR A 1 94 ? -10.480 -13.122 21.734 1.00 42.25 94 THR A CA 1
ATOM 729 C C . THR A 1 94 ? -10.894 -13.031 20.262 1.00 42.25 94 THR A C 1
ATOM 731 O O . THR A 1 94 ? -11.704 -13.830 19.814 1.00 42.25 94 THR A O 1
ATOM 734 N N . ILE A 1 95 ? -10.338 -12.122 19.454 1.00 48.91 95 ILE A N 1
ATOM 735 C CA . ILE A 1 95 ? -10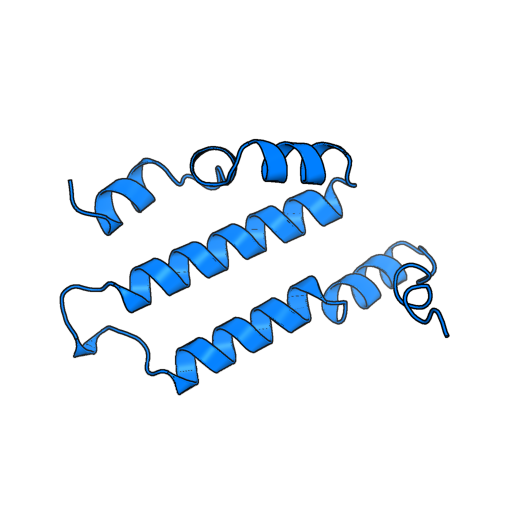.817 -11.929 18.065 1.00 48.91 95 ILE A CA 1
ATOM 736 C C . ILE A 1 95 ? -10.106 -12.841 17.034 1.00 48.91 95 ILE A C 1
ATOM 738 O O . ILE A 1 95 ? -10.488 -12.842 15.869 1.00 48.91 95 ILE A O 1
ATOM 742 N N . LEU A 1 96 ? -9.102 -13.644 17.415 1.00 50.62 96 LEU A N 1
ATOM 743 C CA . LEU A 1 96 ? -8.316 -14.424 16.436 1.00 50.62 96 LEU A CA 1
ATOM 744 C C . LEU A 1 96 ? -8.454 -15.953 16.501 1.00 50.62 96 LEU A C 1
ATOM 746 O O . LEU A 1 96 ? -7.906 -16.617 15.627 1.00 50.62 96 LEU A O 1
ATOM 750 N N . GLU A 1 97 ? -9.200 -16.527 17.449 1.00 43.94 97 GLU A N 1
ATOM 751 C CA . GLU A 1 97 ? -9.342 -17.996 17.526 1.00 43.94 97 GLU A CA 1
ATOM 752 C C . GLU A 1 97 ? -10.588 -18.561 16.816 1.00 43.94 97 GLU A C 1
ATOM 754 O O . GLU A 1 97 ? -10.655 -19.766 16.601 1.00 43.94 97 GLU A O 1
ATOM 759 N N . ASP A 1 98 ? -11.535 -17.732 16.360 1.00 40.94 98 ASP A N 1
ATOM 760 C CA . ASP A 1 98 ? -12.838 -18.226 15.865 1.00 40.94 98 ASP A CA 1
ATOM 761 C C . ASP A 1 98 ? -12.918 -18.460 14.337 1.00 40.94 98 ASP A C 1
ATOM 763 O O . ASP A 1 98 ? -13.999 -18.547 13.762 1.00 40.94 98 ASP A O 1
ATOM 767 N N . ILE A 1 99 ? -11.775 -18.574 13.644 1.00 46.56 99 ILE A N 1
ATOM 768 C CA . ILE A 1 99 ? -11.720 -19.002 12.224 1.00 46.56 99 ILE A CA 1
ATOM 769 C C . ILE A 1 99 ? -10.976 -20.339 12.099 1.00 46.56 99 ILE A C 1
ATOM 771 O O . ILE A 1 99 ? -10.133 -20.540 11.229 1.00 46.56 99 ILE A O 1
ATOM 775 N N . SER A 1 100 ? -11.289 -21.269 12.997 1.00 40.03 100 SER A N 1
ATOM 776 C CA . SER A 1 100 ? -11.057 -22.700 12.786 1.00 40.03 100 SER A CA 1
ATOM 777 C C . SER A 1 100 ? -12.415 -23.392 12.833 1.00 40.03 100 SER A C 1
ATOM 779 O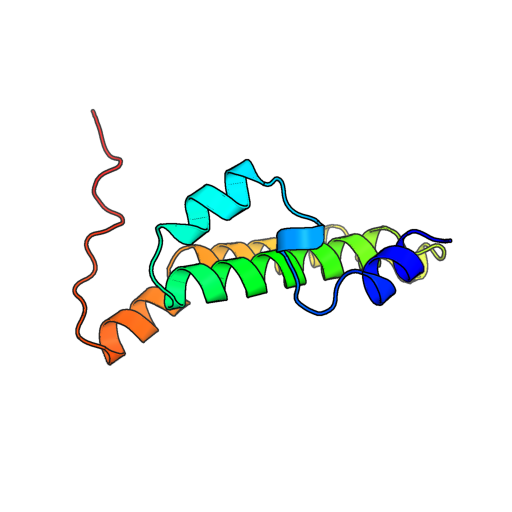 O . SER A 1 100 ? -12.859 -23.834 13.885 1.00 40.03 100 SER A O 1
ATOM 781 N N . ILE A 1 101 ? -13.104 -23.406 11.692 1.00 41.91 101 ILE A N 1
ATOM 782 C CA . ILE A 1 101 ? -14.237 -24.306 11.456 1.00 41.91 101 ILE A CA 1
ATOM 783 C C . ILE A 1 101 ? -13.656 -25.533 10.746 1.00 41.91 101 ILE A C 1
ATOM 785 O O . ILE A 1 101 ? -12.924 -25.361 9.769 1.00 41.91 101 ILE A O 1
ATOM 789 N N . ASP A 1 102 ? -13.953 -26.708 11.306 1.00 43.03 102 ASP A N 1
ATOM 790 C CA . ASP A 1 102 ? -13.526 -28.061 10.903 1.00 43.03 102 ASP A CA 1
ATOM 791 C C . ASP A 1 102 ? -13.494 -28.339 9.387 1.00 43.03 102 ASP A C 1
ATOM 793 O O . ASP A 1 102 ? -14.446 -27.941 8.669 1.00 43.03 102 ASP A O 1
#